Protein AF-A0A1B6EJW6-F1 (afdb_monomer)

InterPro domains:
  IPR026634 Protein-tyrosine sulfotransferase-like [PTHR12788] (2-117)
  IPR027417 P-loop containing nucleoside triphosphate hydrolase [G3DSA:3.40.50.300] (1-112)
  IPR027417 P-loop containing nucleoside triphosphate hydrolase [SSF52540] (2-83)

Nearest PDB structures (foldseek):
  8w5z-assembly1_C  TM=9.330E-01  e=2.235E-11  Ixodes
  3ap3-assembly2_C  TM=9.905E-01  e=7.255E-11  Homo sapiens
  3ap3-assembly2_D  TM=9.927E-01  e=8.737E-11  Homo sapiens
  3ap3-assembly1_A  TM=9.903E-01  e=9.890E-11  Homo sapiens
  5wri-assembly1_B  TM=1.002E+00  e=2.355E-10  Homo sapiens

Radius of gyration: 18.23 Å; Cα contacts (8 Å, |Δi|>4): 98; chains: 1; bounding box: 44×39×41 Å

Secondary structure (DSSP, 8-state):
-HHHHHHHHHTT----GGGG-GGGSBTSTTSB---TT-TTHHHHTSPS-STTTTTTTTTS-HHHHHTHHHH-THHHHTT--TT-SS----PPPHHHHHHHHHHHHTHHHHHHHHHHTTPPPPPPTT-TTSSSS--

Organism: NCBI:txid1464854

Solvent-accessible surface area (backbone atoms only — not comparable to full-atom values): 8539 Å² total; per-residue (Å²): 114,67,65,65,52,56,53,29,57,76,67,76,41,84,91,61,76,61,77,77,45,53,43,82,27,58,75,41,92,94,45,46,81,74,57,50,86,46,84,58,41,49,60,61,58,46,64,66,52,63,78,73,80,60,66,62,61,87,72,62,56,70,68,58,54,74,41,24,54,75,78,41,54,62,36,55,78,73,72,39,51,47,86,39,87,71,50,88,88,75,80,75,56,71,67,33,53,48,38,37,50,51,47,68,80,36,47,71,57,54,53,50,52,26,52,76,64,57,28,62,76,69,78,68,94,80,69,78,79,77,74,78,86,77,129

Foldseek 3Di:
DVVVVVVCVVVVHDDDPCVQVLLVFEPHVVGDDDDQADQCRLVSNAGQACPPVQLCQPVDDPVCLVCQCVVCVVCVVVPADSNPSHGPPDDDDPVRHVSHVVCVVPVVVSVVVSVVSNHPDDDDSPPPPPPPPDD

pLDDT: mean 86.87, std 16.72, range [32.03, 98.44]

Sequence (135 aa):
AHWMREILDFLDVPWNESVLHHEDHINKPGGVLLSKVERSSDQVIKPVNVEALTKWVGQIPKDVVADMAEIAPMLAKLGYDPNGNPPNYGSPDAFVADNTRRIRDQIQLWEKRANNMHLPLAPQGDDMETTINTA

Mean predicted aligned error: 7.48 Å

Structure (mmCIF, N/CA/C/O backbone):
data_AF-A0A1B6EJW6-F1
#
_entry.id   AF-A0A1B6EJW6-F1
#
loop_
_atom_site.group_PDB
_atom_site.id
_atom_site.type_symbol
_atom_site.label_atom_id
_atom_site.label_alt_id
_atom_site.label_comp_id
_atom_site.label_asym_id
_atom_site.label_entity_id
_atom_site.label_seq_id
_atom_site.pdbx_PDB_ins_code
_atom_site.Cartn_x
_atom_site.Cartn_y
_atom_site.Cartn_z
_atom_site.occupancy
_atom_site.B_iso_or_equiv
_atom_site.auth_seq_id
_atom_site.auth_comp_id
_atom_site.auth_asym_id
_atom_site.auth_atom_id
_atom_site.pdbx_PDB_model_num
ATOM 1 N N . ALA A 1 1 ? -10.895 -6.609 -0.499 1.00 88.25 1 ALA A N 1
ATOM 2 C CA . ALA A 1 1 ? -10.650 -7.240 0.827 1.00 88.25 1 ALA A CA 1
ATOM 3 C C . ALA A 1 1 ? -10.023 -8.641 0.759 1.00 88.25 1 ALA A C 1
ATOM 5 O O . ALA A 1 1 ? -9.823 -9.242 1.808 1.00 88.25 1 ALA A O 1
ATOM 6 N N . HIS A 1 2 ? -9.726 -9.175 -0.434 1.00 94.44 2 HIS A N 1
ATOM 7 C CA . HIS A 1 2 ? -9.268 -10.558 -0.621 1.00 94.44 2 HIS A CA 1
ATOM 8 C C . HIS A 1 2 ? -8.088 -10.932 0.293 1.00 94.44 2 HIS A C 1
ATOM 10 O O . HIS A 1 2 ? -8.222 -11.836 1.107 1.00 94.44 2 HIS A O 1
ATOM 16 N N . TRP A 1 3 ? -7.002 -10.154 0.262 1.00 96.19 3 TRP A N 1
ATOM 17 C CA . TRP A 1 3 ? -5.788 -10.455 1.028 1.00 96.19 3 TRP A CA 1
ATOM 18 C C . TRP A 1 3 ? -5.983 -10.515 2.542 1.00 96.19 3 TRP A C 1
ATOM 20 O O . TRP A 1 3 ? -5.456 -11.415 3.181 1.00 96.19 3 TRP A O 1
ATOM 30 N N . MET A 1 4 ? -6.768 -9.609 3.130 1.00 97.25 4 MET A N 1
ATOM 31 C CA . MET A 1 4 ? -7.011 -9.663 4.576 1.00 97.25 4 MET A CA 1
ATOM 32 C C . MET A 1 4 ? -7.817 -10.897 4.985 1.00 97.25 4 MET A C 1
ATOM 34 O O . MET A 1 4 ? -7.637 -11.383 6.094 1.00 97.25 4 MET A O 1
ATOM 38 N N . ARG A 1 5 ? -8.682 -11.421 4.105 1.00 97.50 5 ARG A N 1
ATOM 39 C CA . ARG A 1 5 ? -9.397 -12.677 4.369 1.00 97.50 5 ARG A CA 1
ATOM 40 C C . ARG A 1 5 ? -8.438 -13.864 4.350 1.00 97.50 5 ARG A C 1
ATOM 42 O O . ARG A 1 5 ? -8.443 -14.620 5.308 1.00 97.50 5 ARG A O 1
ATOM 49 N N . GLU A 1 6 ? -7.583 -13.957 3.332 1.00 98.19 6 GLU A N 1
ATOM 50 C CA . GLU A 1 6 ? -6.556 -15.010 3.226 1.00 98.19 6 GLU A CA 1
ATOM 51 C C . GLU A 1 6 ? -5.585 -14.989 4.418 1.00 98.19 6 GLU A C 1
ATOM 53 O O . GLU A 1 6 ? -5.268 -16.026 4.990 1.00 98.19 6 GLU A O 1
ATOM 58 N N . ILE A 1 7 ? -5.137 -13.798 4.837 1.00 98.25 7 ILE A N 1
ATOM 59 C CA . ILE A 1 7 ? -4.206 -13.646 5.965 1.00 98.25 7 ILE A CA 1
ATOM 60 C C . ILE A 1 7 ? -4.852 -14.090 7.282 1.00 98.25 7 ILE A C 1
ATOM 62 O O . ILE A 1 7 ? -4.214 -14.788 8.064 1.00 98.25 7 ILE A O 1
ATOM 66 N N . LEU A 1 8 ? -6.093 -13.675 7.554 1.00 98.19 8 LEU A N 1
ATOM 67 C CA . LEU A 1 8 ? -6.768 -14.032 8.803 1.00 98.19 8 LEU A CA 1
ATOM 68 C C . LEU A 1 8 ? -7.140 -15.517 8.853 1.00 98.19 8 LEU A C 1
ATOM 70 O O . LEU A 1 8 ? -6.994 -16.125 9.909 1.00 98.19 8 LEU A O 1
ATOM 74 N N . ASP A 1 9 ? -7.537 -16.101 7.721 1.00 98.25 9 ASP A N 1
ATOM 75 C CA . ASP A 1 9 ? -7.782 -17.541 7.599 1.00 98.25 9 ASP A CA 1
ATOM 76 C C . ASP A 1 9 ? -6.503 -18.349 7.863 1.00 98.25 9 ASP A C 1
ATOM 78 O O . ASP A 1 9 ? -6.495 -19.250 8.697 1.00 98.25 9 ASP A O 1
ATOM 82 N N . PHE A 1 10 ? -5.379 -17.946 7.258 1.00 98.44 10 PHE A N 1
ATOM 83 C CA . PHE A 1 10 ? -4.072 -18.559 7.508 1.00 98.44 10 PHE A CA 1
ATOM 84 C C . PHE A 1 10 ? -3.655 -18.516 8.989 1.00 98.44 10 PHE A C 1
ATOM 86 O O . PHE A 1 10 ? -3.011 -19.443 9.480 1.00 98.44 10 PHE A O 1
ATOM 93 N N . LEU A 1 11 ? -4.002 -17.440 9.700 1.00 98.38 11 LEU A N 1
ATOM 94 C CA . LEU A 1 11 ? -3.683 -17.255 11.118 1.00 98.38 11 LEU A CA 1
ATOM 95 C C . LEU A 1 11 ? -4.709 -17.890 12.073 1.00 98.38 11 LEU A C 1
ATOM 97 O O . LEU A 1 11 ? -4.515 -17.789 13.284 1.00 98.38 11 LEU A O 1
ATOM 101 N N . ASP A 1 12 ? -5.775 -18.510 11.558 1.00 98.19 12 ASP A N 1
ATOM 102 C CA . ASP A 1 12 ? -6.917 -19.009 12.338 1.00 98.19 12 ASP A CA 1
ATOM 103 C C . ASP A 1 12 ? -7.554 -17.917 13.225 1.00 98.19 12 ASP A C 1
ATOM 105 O O . ASP A 1 12 ? -7.844 -18.094 14.411 1.00 98.19 12 ASP A O 1
ATOM 109 N N . VAL A 1 13 ? -7.742 -16.725 12.646 1.00 98.06 13 VAL A N 1
ATOM 110 C CA . VAL A 1 13 ? -8.364 -15.567 13.301 1.00 98.06 13 VAL A CA 1
ATOM 111 C C . VAL A 1 13 ? -9.685 -15.222 12.602 1.00 98.06 13 VAL A C 1
ATOM 113 O O . VAL A 1 13 ? -9.715 -15.071 11.380 1.00 98.06 13 VAL A O 1
ATOM 116 N N . PRO A 1 14 ? -10.796 -15.021 13.339 1.00 97.94 14 PRO A N 1
ATOM 117 C CA . PRO A 1 14 ? -12.068 -14.642 12.729 1.00 97.94 14 PRO A CA 1
ATOM 118 C C . PRO A 1 14 ? -11.999 -13.316 11.960 1.00 97.94 14 PRO A C 1
ATOM 120 O O . PRO A 1 14 ? -11.394 -12.343 12.414 1.00 97.94 14 PRO A O 1
ATOM 123 N N . TRP A 1 15 ? -12.701 -13.249 10.824 1.00 97.69 15 TRP A N 1
ATOM 124 C CA . TRP A 1 15 ? -12.858 -12.010 10.058 1.00 97.69 15 TRP A CA 1
ATOM 125 C C . TRP A 1 15 ? -13.470 -10.889 10.909 1.00 97.69 15 TRP A C 1
ATOM 127 O O . TRP A 1 15 ? -14.489 -11.080 11.575 1.00 97.69 15 TRP A O 1
ATOM 137 N N . ASN A 1 16 ? -12.904 -9.687 10.794 1.00 96.31 16 ASN A N 1
ATOM 138 C CA . ASN A 1 16 ? -13.494 -8.458 11.308 1.00 96.31 16 ASN A CA 1
ATOM 139 C C . ASN A 1 16 ? -13.329 -7.336 10.279 1.00 96.31 16 ASN A C 1
ATOM 141 O O . ASN A 1 16 ? -12.237 -7.140 9.758 1.00 96.31 16 ASN A O 1
ATOM 145 N N . GLU A 1 17 ? -14.393 -6.580 10.009 1.00 95.50 17 GLU A N 1
ATOM 146 C CA . GLU A 1 17 ? -14.371 -5.480 9.035 1.00 95.50 17 GLU A CA 1
ATOM 147 C C . GLU A 1 17 ? -13.408 -4.348 9.432 1.00 95.50 17 GLU A C 1
ATOM 149 O O . GLU A 1 17 ? -12.877 -3.651 8.568 1.00 95.50 17 GLU A O 1
ATOM 154 N N . SER A 1 18 ? -13.123 -4.191 10.732 1.00 94.88 18 SER A N 1
ATOM 155 C CA . SER A 1 18 ? -12.224 -3.150 11.250 1.00 94.88 18 SER A CA 1
ATOM 156 C C . SER A 1 18 ? -10.821 -3.191 10.640 1.00 94.88 18 SER A C 1
ATOM 158 O O . SER A 1 18 ? -10.148 -2.162 10.590 1.00 94.88 18 SER A O 1
ATOM 160 N N . VAL A 1 19 ? -10.384 -4.342 10.113 1.00 95.69 19 VAL A N 1
ATOM 161 C CA . VAL A 1 19 ? -9.071 -4.486 9.469 1.00 95.69 19 VAL A CA 1
ATOM 162 C C . VAL A 1 19 ? -8.935 -3.683 8.173 1.00 95.69 19 VAL A C 1
ATOM 164 O O . VAL A 1 19 ? -7.819 -3.417 7.737 1.00 95.69 19 VAL A O 1
ATOM 167 N N . LEU A 1 20 ? -10.049 -3.276 7.555 1.00 96.12 20 LEU A N 1
ATOM 168 C CA . LEU A 1 20 ? -10.056 -2.411 6.370 1.00 96.12 20 LEU A CA 1
ATOM 169 C C . LEU A 1 20 ? -10.166 -0.918 6.716 1.00 96.12 20 LEU A C 1
ATOM 171 O O . LEU A 1 20 ? -10.010 -0.087 5.824 1.00 96.12 20 LEU A O 1
ATOM 175 N N . HIS A 1 21 ? -10.396 -0.597 7.994 1.00 95.62 21 HIS A N 1
ATOM 176 C CA . HIS A 1 21 ? -10.662 0.747 8.518 1.00 95.62 21 HIS A CA 1
ATOM 177 C C . HIS A 1 21 ? -9.703 1.121 9.660 1.00 95.62 21 HIS A C 1
ATOM 179 O O . HIS A 1 21 ? -10.083 1.757 10.645 1.00 95.62 21 HIS A O 1
ATOM 185 N N . HIS A 1 22 ? -8.444 0.686 9.571 1.00 94.81 22 HIS A N 1
ATOM 186 C CA . HIS A 1 22 ? -7.432 0.910 10.609 1.00 94.81 22 HIS A CA 1
ATOM 187 C C . HIS A 1 22 ? -7.263 2.392 10.996 1.00 94.81 22 HIS A C 1
ATOM 189 O O . HIS A 1 22 ? -7.024 2.704 12.165 1.00 94.81 22 HIS A O 1
ATOM 195 N N . GLU A 1 23 ? -7.454 3.309 10.046 1.00 93.75 23 GLU A N 1
ATOM 196 C CA . GLU A 1 23 ? -7.401 4.755 10.233 1.00 93.75 23 GLU A CA 1
ATOM 197 C C . GLU A 1 23 ? -8.421 5.265 11.265 1.00 93.75 23 GLU A C 1
ATOM 199 O O . GLU A 1 23 ? -8.183 6.283 11.923 1.00 93.75 23 GLU A O 1
ATOM 204 N N . ASP A 1 24 ? -9.532 4.555 11.467 1.00 94.12 24 ASP A N 1
ATOM 205 C CA . ASP A 1 24 ? -10.556 4.895 12.456 1.00 94.12 24 ASP A CA 1
ATOM 206 C C . ASP A 1 24 ? -10.216 4.379 13.857 1.00 94.12 24 ASP A C 1
ATOM 208 O O . ASP A 1 24 ? -10.853 4.783 14.832 1.00 94.12 24 ASP A O 1
ATOM 212 N N . HIS A 1 25 ? -9.197 3.530 13.993 1.00 94.12 25 HIS A N 1
ATOM 213 C CA . HIS A 1 25 ? -8.810 2.880 15.246 1.00 94.12 25 HIS A CA 1
ATOM 214 C C . HIS A 1 25 ? -7.458 3.356 15.800 1.00 94.12 25 HIS A C 1
ATOM 216 O O . HIS A 1 25 ? -6.999 2.835 16.817 1.00 94.12 25 HIS A O 1
ATOM 222 N N . ILE A 1 26 ? -6.838 4.372 15.193 1.00 92.62 26 ILE A N 1
ATOM 223 C CA . ILE A 1 26 ? -5.576 4.951 15.677 1.00 92.62 26 ILE A CA 1
ATOM 224 C C . ILE A 1 26 ? -5.743 5.556 17.081 1.00 92.62 26 ILE A C 1
ATOM 226 O O . ILE A 1 26 ? -6.616 6.396 17.306 1.00 92.62 26 ILE A O 1
ATOM 230 N N . ASN A 1 27 ? -4.873 5.158 18.015 1.00 88.56 27 ASN A N 1
ATOM 231 C CA . ASN A 1 27 ? -4.804 5.617 19.409 1.00 88.56 27 ASN A CA 1
ATOM 232 C C . ASN A 1 27 ? -6.126 5.495 20.197 1.00 88.56 27 ASN A C 1
ATOM 234 O O . ASN A 1 27 ? -6.334 6.202 21.186 1.00 88.56 27 ASN A O 1
ATOM 238 N N . LYS A 1 28 ? -7.017 4.586 19.782 1.00 91.06 28 LYS A N 1
ATOM 239 C CA . LYS A 1 28 ? -8.225 4.208 20.530 1.00 91.06 28 LYS A CA 1
ATOM 240 C C . LYS A 1 28 ? -7.960 2.965 21.396 1.00 91.06 28 LYS A C 1
ATOM 242 O O . LYS A 1 28 ? -7.090 2.165 21.050 1.00 91.06 28 LYS A O 1
ATOM 247 N N . PRO A 1 29 ? -8.702 2.759 22.502 1.00 91.56 29 PRO A N 1
ATOM 248 C CA . PRO A 1 29 ? -8.590 1.540 23.304 1.00 91.56 29 PRO A CA 1
ATOM 249 C C . PRO A 1 29 ? -8.796 0.281 22.450 1.00 91.56 29 PRO A C 1
ATOM 251 O O . PRO A 1 29 ? -9.791 0.183 21.734 1.00 91.56 29 PRO A O 1
ATOM 254 N N . GLY A 1 30 ? -7.850 -0.662 22.509 1.00 90.19 30 GLY A N 1
ATOM 255 C CA . GLY A 1 30 ? -7.877 -1.887 21.695 1.00 90.19 30 GLY A CA 1
ATOM 256 C C . GLY A 1 30 ? -7.622 -1.679 20.195 1.00 90.19 30 GLY A C 1
ATOM 257 O O . GLY A 1 30 ? -7.861 -2.596 19.416 1.00 90.19 30 GLY A O 1
ATOM 258 N N . GLY A 1 31 ? -7.182 -0.485 19.786 1.00 92.75 31 GLY A N 1
ATOM 259 C CA . GLY A 1 31 ? -6.866 -0.141 18.402 1.00 92.75 31 GLY A CA 1
ATOM 260 C C . GLY A 1 31 ? -5.366 -0.128 18.098 1.00 92.75 31 GLY A C 1
ATOM 261 O O . GLY A 1 31 ? -4.564 -0.778 18.767 1.00 92.75 31 GLY A O 1
ATOM 262 N N . VAL A 1 32 ? -4.985 0.641 17.078 1.00 92.06 32 VAL A N 1
ATOM 263 C CA . VAL A 1 32 ? -3.601 0.736 16.596 1.00 92.06 32 VAL A CA 1
ATOM 264 C C . VAL A 1 32 ? -2.867 1.835 17.360 1.00 92.06 32 VAL A C 1
ATOM 266 O O . VAL A 1 32 ? -3.229 3.009 17.270 1.00 92.06 32 VAL A O 1
ATOM 269 N N . LEU A 1 33 ? -1.827 1.470 18.105 1.00 90.19 33 LEU A N 1
ATOM 270 C CA . LEU A 1 33 ? -0.944 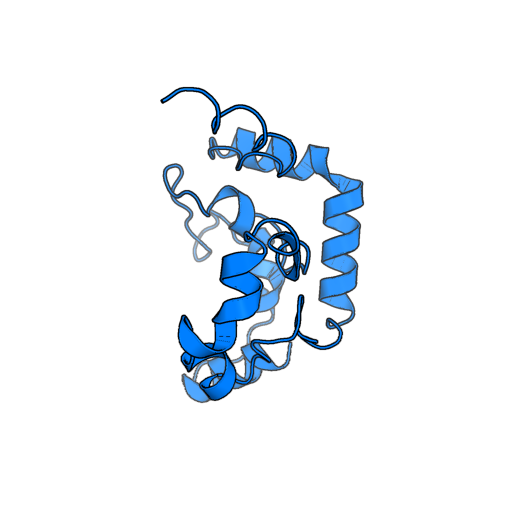2.431 18.764 1.00 90.19 33 LEU A CA 1
ATOM 271 C C . LEU A 1 33 ? 0.156 2.850 17.791 1.00 90.19 33 LEU A C 1
ATOM 273 O O . LEU A 1 33 ? 0.883 1.997 17.290 1.00 90.19 33 LEU A O 1
ATOM 277 N N . LEU A 1 34 ? 0.283 4.154 17.540 1.00 88.69 34 LEU A N 1
ATOM 278 C CA . LEU A 1 34 ? 1.338 4.693 16.681 1.00 88.69 34 LEU A CA 1
ATOM 279 C C . LEU A 1 34 ? 2.343 5.501 17.490 1.00 88.69 34 LEU A C 1
ATOM 281 O O . LEU A 1 34 ? 1.983 6.384 18.273 1.00 88.69 34 LEU A O 1
ATOM 285 N N . SER A 1 35 ? 3.621 5.221 17.256 1.00 86.12 35 SER A N 1
ATOM 286 C CA . SER A 1 35 ? 4.714 6.002 17.813 1.00 86.12 35 SER A CA 1
ATOM 287 C C . SER A 1 35 ? 4.871 7.321 17.066 1.00 86.12 35 SER A C 1
ATOM 289 O O . SER A 1 35 ? 4.828 7.376 15.837 1.00 86.12 35 SER A O 1
ATOM 291 N N . LYS A 1 36 ? 5.125 8.404 17.803 1.00 80.56 36 LYS A N 1
ATOM 292 C CA . LYS A 1 36 ? 5.338 9.729 17.202 1.00 80.56 36 LYS A CA 1
ATOM 293 C C . LYS A 1 36 ? 6.684 9.881 16.502 1.00 80.56 36 LYS A C 1
ATOM 295 O O . LYS A 1 36 ? 6.853 10.784 15.695 1.00 80.56 36 LYS A O 1
ATOM 300 N N . VAL A 1 37 ? 7.641 9.019 16.834 1.00 83.88 37 VAL A N 1
ATOM 301 C CA . VAL A 1 37 ? 9.012 9.081 16.309 1.00 83.88 37 VAL A CA 1
ATOM 302 C C . VAL A 1 37 ? 9.244 8.122 15.141 1.00 83.88 37 VAL A C 1
ATOM 304 O O . VAL A 1 37 ? 10.312 8.141 14.533 1.00 83.88 37 VAL A O 1
ATOM 307 N N . GLU A 1 38 ? 8.260 7.282 14.817 1.00 86.56 38 GLU A N 1
ATOM 308 C CA . GLU A 1 38 ? 8.331 6.375 13.674 1.00 86.56 38 GL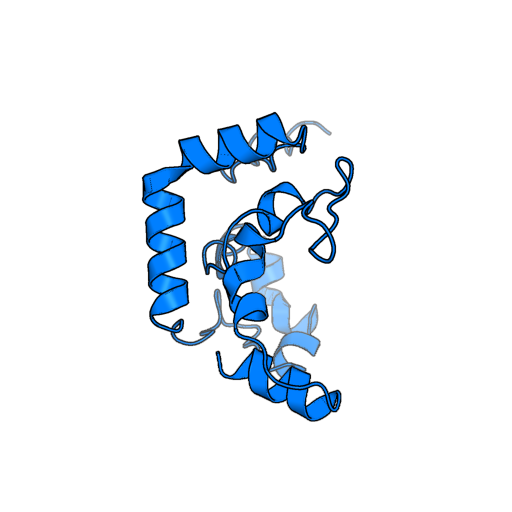U A CA 1
ATOM 309 C C . GLU A 1 38 ? 8.061 7.118 12.361 1.00 86.56 38 GLU A C 1
ATOM 311 O O . GLU A 1 38 ? 7.112 7.892 12.241 1.00 86.56 38 GLU A O 1
ATOM 316 N N . ARG A 1 39 ? 8.906 6.861 11.355 1.00 86.06 39 ARG A N 1
ATOM 317 C CA . ARG A 1 39 ? 8.860 7.545 10.050 1.00 86.06 39 ARG A CA 1
ATOM 318 C C . ARG A 1 39 ? 7.653 7.171 9.189 1.00 86.06 39 ARG A C 1
ATOM 320 O O . ARG A 1 39 ? 7.369 7.879 8.234 1.00 86.06 39 ARG A O 1
ATOM 327 N N . SER A 1 40 ? 7.000 6.049 9.482 1.00 88.81 40 SER A N 1
ATOM 328 C CA . SER A 1 40 ? 5.832 5.557 8.746 1.00 88.81 40 SER A CA 1
ATOM 329 C C . SER A 1 40 ? 4.504 6.047 9.324 1.00 88.81 40 SER A C 1
ATOM 331 O O . SER A 1 40 ? 3.459 5.875 8.694 1.00 88.81 40 SER A O 1
ATOM 333 N N . SER A 1 41 ? 4.508 6.652 10.515 1.00 88.19 41 SER A N 1
ATOM 334 C CA . SER A 1 41 ? 3.280 6.988 11.237 1.00 88.19 41 SER A CA 1
ATOM 335 C C . SER A 1 41 ? 2.382 7.956 10.472 1.00 88.19 41 SER A C 1
ATOM 337 O O . SER A 1 41 ? 1.164 7.825 10.516 1.00 88.19 41 SER A O 1
ATOM 339 N N . ASP A 1 42 ? 2.952 8.912 9.742 1.00 87.50 42 ASP A N 1
ATOM 340 C CA . ASP A 1 42 ? 2.194 9.881 8.945 1.00 87.50 42 ASP A CA 1
ATOM 341 C C . ASP A 1 42 ? 1.509 9.249 7.712 1.00 87.50 42 ASP A C 1
ATOM 343 O O . ASP A 1 42 ? 0.508 9.770 7.210 1.00 87.50 42 ASP A O 1
ATOM 347 N N . GLN A 1 43 ? 2.011 8.103 7.244 1.00 91.44 43 GLN A N 1
ATOM 348 C CA . GLN A 1 43 ? 1.410 7.320 6.167 1.00 91.44 43 GLN A CA 1
ATOM 349 C C . GLN A 1 43 ? 0.329 6.376 6.704 1.00 91.44 43 GLN A C 1
ATOM 351 O O . GLN A 1 43 ? -0.748 6.302 6.118 1.00 91.44 43 GLN A O 1
ATOM 356 N N . VAL A 1 44 ? 0.582 5.709 7.838 1.00 94.06 44 VAL A N 1
ATOM 357 C CA . VAL A 1 44 ? -0.329 4.719 8.455 1.00 94.06 44 VAL A CA 1
ATOM 358 C C . VAL A 1 44 ? -1.603 5.356 9.025 1.00 94.06 44 VAL A C 1
ATOM 360 O O . VAL A 1 44 ? -2.602 4.684 9.240 1.00 94.06 44 VAL A O 1
ATOM 363 N N . ILE A 1 45 ? -1.625 6.668 9.260 1.00 92.94 45 ILE A N 1
ATOM 364 C CA . ILE A 1 45 ? -2.859 7.346 9.693 1.00 92.94 45 ILE A CA 1
ATOM 365 C C . ILE A 1 45 ? -3.887 7.508 8.567 1.00 92.94 45 ILE A C 1
ATOM 367 O O . ILE A 1 45 ? -5.028 7.869 8.856 1.00 92.94 45 ILE A O 1
ATOM 371 N N . LYS A 1 46 ? -3.487 7.316 7.304 1.00 94.44 46 LYS A N 1
ATOM 372 C CA . LYS A 1 46 ? -4.349 7.440 6.124 1.00 94.44 46 LYS A CA 1
ATOM 373 C C . LYS A 1 46 ?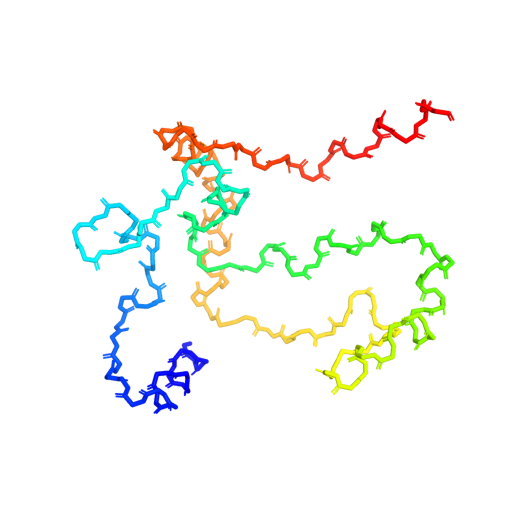 -4.958 6.071 5.795 1.00 94.44 46 LYS A C 1
ATOM 375 O O . LYS A 1 46 ? -4.290 5.059 5.983 1.00 94.44 46 LYS A O 1
ATOM 380 N N . PRO A 1 47 ? -6.181 6.015 5.240 1.00 95.94 47 PRO A N 1
ATOM 381 C CA . PRO A 1 47 ? -6.757 4.753 4.792 1.00 95.94 47 PRO A CA 1
ATOM 382 C C . PRO A 1 47 ? -5.896 4.108 3.700 1.00 95.94 47 PRO A C 1
ATOM 384 O O . PRO A 1 47 ? -5.132 4.786 3.002 1.00 95.94 47 PRO A O 1
ATOM 387 N N . VAL A 1 48 ? -6.064 2.796 3.508 1.00 96.06 48 VAL A N 1
ATOM 388 C CA . VAL A 1 48 ? -5.364 2.046 2.453 1.00 96.06 48 VAL A CA 1
ATOM 389 C C . VAL A 1 48 ? -5.618 2.709 1.098 1.00 96.06 48 VAL A C 1
ATOM 391 O O . VAL A 1 48 ? -6.768 2.933 0.712 1.00 96.06 48 VAL A O 1
ATOM 394 N N . ASN A 1 49 ? -4.538 3.029 0.387 1.00 95.19 49 ASN A N 1
ATOM 395 C CA . ASN A 1 49 ? -4.538 3.784 -0.863 1.00 95.19 49 ASN A CA 1
ATOM 396 C C . ASN A 1 49 ? -3.386 3.326 -1.771 1.00 95.19 49 ASN A C 1
ATOM 398 O O . ASN A 1 49 ? -2.500 2.595 -1.334 1.00 95.19 49 ASN A O 1
ATOM 402 N N . VAL A 1 50 ? -3.391 3.762 -3.032 1.00 95.12 50 VAL A N 1
ATOM 403 C CA . VAL A 1 50 ? -2.384 3.361 -4.033 1.00 95.12 50 VAL A CA 1
ATOM 404 C C . VAL A 1 50 ? -1.381 4.456 -4.399 1.00 95.12 50 VAL A C 1
ATOM 406 O O . VAL A 1 50 ? -0.652 4.310 -5.377 1.00 95.12 50 VAL A O 1
ATOM 409 N N . GLU A 1 51 ? -1.307 5.562 -3.650 1.00 92.31 51 GLU A N 1
ATOM 410 C CA . GLU A 1 51 ? -0.451 6.692 -4.041 1.00 92.31 51 GLU A CA 1
ATOM 411 C C . GLU A 1 51 ? 1.027 6.321 -4.127 1.00 92.31 51 GLU A C 1
ATOM 413 O O . GLU A 1 51 ? 1.735 6.866 -4.964 1.00 92.31 51 GLU A O 1
ATOM 418 N N . ALA A 1 52 ? 1.500 5.419 -3.269 1.00 93.00 52 ALA A N 1
ATOM 419 C CA . ALA A 1 52 ? 2.913 5.071 -3.181 1.00 93.00 52 ALA A CA 1
ATOM 420 C C . ALA A 1 52 ? 3.382 4.030 -4.215 1.00 93.00 52 ALA A C 1
ATOM 422 O O . ALA A 1 52 ? 4.589 3.851 -4.352 1.00 93.00 52 ALA A O 1
ATOM 423 N N . LEU A 1 53 ? 2.477 3.371 -4.956 1.00 93.19 53 LEU A N 1
ATOM 424 C CA . LEU A 1 53 ? 2.827 2.209 -5.795 1.00 93.19 53 LEU A CA 1
ATOM 425 C C . LEU A 1 53 ? 3.878 2.517 -6.869 1.00 93.19 53 LEU A C 1
ATOM 427 O O . LEU A 1 53 ? 4.739 1.688 -7.151 1.00 93.19 53 LEU A O 1
ATOM 431 N N . THR A 1 54 ? 3.810 3.704 -7.470 1.00 92.81 54 THR A N 1
ATOM 432 C CA . THR A 1 54 ? 4.629 4.066 -8.637 1.00 92.81 54 THR A CA 1
ATOM 433 C C . THR A 1 54 ? 5.453 5.336 -8.422 1.00 92.81 54 THR A C 1
ATOM 435 O O . THR A 1 54 ? 6.016 5.855 -9.379 1.00 92.81 54 THR A O 1
ATOM 438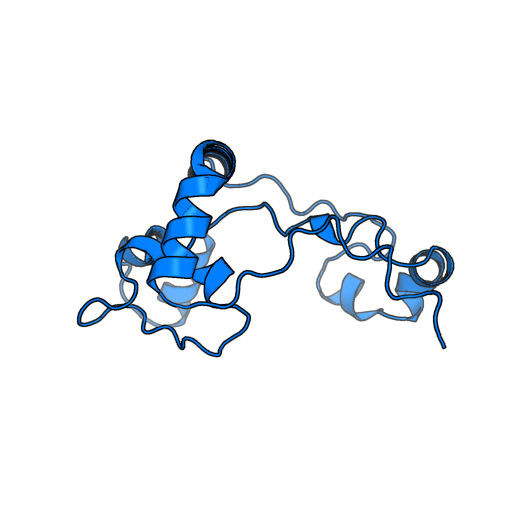 N N . LYS A 1 55 ? 5.556 5.857 -7.187 1.00 92.69 55 LYS A N 1
ATOM 439 C CA . LYS A 1 55 ? 6.301 7.104 -6.890 1.00 92.69 55 LYS A CA 1
ATOM 440 C C . LYS A 1 55 ? 7.806 7.006 -7.160 1.00 92.69 55 LYS A C 1
ATOM 442 O O . LYS A 1 55 ? 8.459 8.025 -7.334 1.00 92.69 55 LYS A O 1
ATOM 447 N N . TRP A 1 56 ? 8.353 5.794 -7.184 1.00 93.62 56 TRP A N 1
ATOM 448 C CA . TRP A 1 56 ? 9.769 5.542 -7.454 1.00 93.62 56 TRP A CA 1
ATOM 449 C C . TRP A 1 56 ? 10.130 5.650 -8.946 1.00 93.62 56 TRP A C 1
ATOM 451 O O . TRP A 1 56 ? 11.306 5.776 -9.287 1.00 93.62 56 TRP A O 1
ATOM 461 N N . VAL A 1 57 ? 9.142 5.595 -9.846 1.00 93.50 57 VAL A N 1
ATOM 462 C CA . VAL A 1 57 ? 9.362 5.643 -11.298 1.00 93.50 57 VAL A CA 1
ATOM 463 C C . VAL A 1 57 ? 10.003 6.978 -11.668 1.00 93.50 57 VAL A C 1
ATOM 465 O O . VAL A 1 57 ? 9.516 8.039 -11.289 1.00 93.50 57 VAL A O 1
ATOM 468 N N . GLY A 1 58 ? 11.111 6.919 -12.404 1.00 92.56 58 GLY A N 1
ATOM 469 C CA . GLY A 1 58 ? 11.896 8.099 -12.780 1.00 92.56 58 GLY A CA 1
ATOM 470 C C . GLY A 1 58 ? 12.889 8.587 -11.719 1.00 92.56 58 GLY A C 1
ATOM 471 O O . GLY A 1 58 ? 13.725 9.419 -12.047 1.00 92.56 58 GLY A O 1
ATOM 472 N N . GLN A 1 59 ? 12.858 8.043 -10.495 1.00 95.00 59 GLN A N 1
ATOM 473 C CA . GLN A 1 59 ? 13.805 8.381 -9.418 1.00 95.00 59 GLN A CA 1
ATOM 474 C C . GLN A 1 59 ? 15.065 7.499 -9.429 1.00 95.00 59 GLN A C 1
ATOM 476 O O . GLN A 1 59 ? 16.054 7.808 -8.769 1.00 95.00 59 GLN A O 1
ATOM 481 N N . ILE A 1 60 ? 15.036 6.383 -10.165 1.00 94.00 60 ILE A N 1
ATOM 482 C CA . ILE A 1 60 ? 16.169 5.460 -10.293 1.00 94.00 60 ILE A CA 1
ATOM 483 C C . ILE A 1 60 ? 17.031 5.880 -11.497 1.00 94.00 60 ILE A C 1
ATOM 485 O O . ILE A 1 60 ? 16.481 6.053 -12.591 1.00 94.00 60 ILE A O 1
ATOM 489 N N . PRO A 1 61 ? 18.362 6.018 -11.336 1.00 96.94 61 PRO A N 1
ATOM 490 C CA . PRO A 1 61 ? 19.278 6.317 -12.434 1.00 96.94 61 PRO A CA 1
ATOM 491 C C . PRO A 1 61 ? 19.156 5.338 -13.611 1.00 96.94 61 PRO A C 1
ATOM 493 O O . PRO A 1 61 ? 18.893 4.149 -13.430 1.00 96.94 61 PRO A O 1
ATOM 496 N N . LYS A 1 62 ? 19.337 5.839 -14.839 1.00 95.25 62 LYS A N 1
ATOM 497 C CA . LYS A 1 62 ? 19.092 5.062 -16.070 1.00 95.25 62 LYS A CA 1
ATOM 498 C C . LYS A 1 62 ? 20.009 3.847 -16.217 1.00 95.25 62 LYS A C 1
ATOM 500 O O . LYS A 1 62 ? 19.570 2.836 -16.749 1.00 95.25 62 LYS A O 1
ATOM 505 N N . ASP A 1 63 ? 21.253 3.963 -15.774 1.00 96.56 63 ASP A N 1
ATOM 506 C CA . ASP A 1 63 ? 22.235 2.879 -15.711 1.00 96.56 63 ASP A CA 1
ATOM 507 C C . ASP A 1 63 ? 21.765 1.767 -14.765 1.00 96.56 63 ASP A C 1
ATOM 509 O O . ASP A 1 63 ? 21.694 0.610 -15.160 1.00 96.56 63 ASP A O 1
ATOM 513 N N . VAL A 1 64 ? 21.294 2.127 -13.569 1.00 96.56 64 VAL A N 1
ATOM 514 C CA . VAL A 1 64 ? 20.733 1.163 -12.611 1.00 96.56 64 VAL A CA 1
ATOM 515 C C . VAL A 1 64 ? 19.470 0.490 -13.161 1.00 96.56 64 VAL A C 1
ATOM 517 O O . VAL A 1 64 ? 19.264 -0.701 -12.947 1.00 96.56 64 VAL A O 1
ATOM 520 N N . VAL A 1 65 ? 18.618 1.227 -13.885 1.00 95.75 65 VAL A N 1
ATOM 521 C CA . VAL A 1 65 ? 17.446 0.648 -14.567 1.00 95.75 65 VAL A CA 1
ATOM 522 C C . VAL A 1 65 ? 17.869 -0.334 -15.662 1.00 95.75 65 VAL A C 1
ATOM 524 O O . VAL A 1 65 ? 17.238 -1.379 -15.799 1.00 95.75 65 VAL A O 1
ATOM 527 N N . ALA A 1 66 ? 18.918 -0.025 -16.428 1.00 95.88 66 ALA A N 1
ATOM 528 C CA . ALA A 1 66 ? 19.421 -0.909 -17.478 1.00 95.88 66 ALA A CA 1
ATOM 529 C C . ALA A 1 66 ? 19.956 -2.234 -16.909 1.00 95.88 66 ALA A C 1
ATOM 531 O O . ALA A 1 66 ? 19.702 -3.292 -17.483 1.00 95.88 66 ALA A O 1
ATOM 532 N N . ASP A 1 67 ? 20.599 -2.177 -15.742 1.00 97.12 67 ASP A N 1
ATOM 533 C CA . ASP A 1 67 ? 21.217 -3.334 -15.086 1.00 97.12 67 ASP A CA 1
ATOM 534 C C . ASP A 1 67 ? 20.301 -3.980 -14.024 1.00 97.12 67 ASP A C 1
ATOM 536 O O . ASP A 1 67 ? 20.719 -4.856 -13.264 1.00 97.12 67 ASP A O 1
ATOM 540 N N . MET A 1 68 ? 19.022 -3.588 -13.959 1.00 96.88 68 MET A N 1
ATOM 541 C CA . MET A 1 68 ? 18.098 -3.958 -12.877 1.00 96.88 68 MET A CA 1
ATOM 542 C C . MET A 1 68 ? 17.956 -5.475 -12.688 1.00 96.88 68 MET A C 1
ATOM 544 O O . MET A 1 68 ? 17.894 -5.963 -11.559 1.00 96.88 68 MET A O 1
ATOM 548 N N . ALA A 1 69 ? 17.925 -6.243 -13.781 1.00 96.12 69 ALA A N 1
ATOM 549 C CA . ALA A 1 69 ? 17.812 -7.700 -13.722 1.00 96.12 69 ALA A CA 1
ATOM 550 C C . ALA A 1 69 ? 19.063 -8.375 -13.126 1.00 96.12 69 ALA A C 1
ATOM 552 O O . ALA A 1 69 ? 18.945 -9.422 -12.485 1.00 96.12 69 ALA A O 1
ATOM 553 N N . GLU A 1 70 ? 20.240 -7.777 -13.321 1.00 97.38 70 GLU A N 1
ATOM 554 C CA . GLU A 1 70 ? 21.509 -8.250 -12.764 1.00 97.38 70 GLU A CA 1
ATOM 555 C C . GLU A 1 70 ? 21.669 -7.816 -11.304 1.00 97.38 70 GLU A C 1
ATOM 557 O O . GLU A 1 70 ? 22.015 -8.632 -10.449 1.00 97.38 70 GLU A O 1
ATOM 562 N N . ILE A 1 71 ? 21.350 -6.555 -11.002 1.00 97.31 71 ILE A N 1
ATOM 563 C CA . ILE A 1 71 ? 21.429 -5.982 -9.652 1.00 97.31 71 ILE A CA 1
ATOM 564 C C . ILE A 1 71 ? 20.416 -6.653 -8.714 1.00 97.31 71 ILE A C 1
ATOM 566 O O . ILE A 1 71 ? 20.733 -6.963 -7.563 1.00 97.31 71 ILE A O 1
ATOM 570 N N . ALA A 1 72 ? 19.189 -6.884 -9.190 1.00 96.94 72 ALA A N 1
ATOM 571 C CA . ALA A 1 72 ? 18.065 -7.340 -8.379 1.00 96.94 72 ALA A CA 1
ATOM 572 C C . ALA A 1 72 ? 17.331 -8.554 -8.992 1.00 96.94 72 ALA A C 1
ATOM 574 O O . ALA A 1 72 ? 16.125 -8.493 -9.256 1.00 96.94 72 ALA A O 1
ATOM 575 N N . PRO A 1 73 ? 17.987 -9.727 -9.114 1.00 96.88 73 PRO A N 1
ATOM 576 C CA . PRO A 1 73 ? 17.376 -10.938 -9.681 1.00 96.88 73 PRO A CA 1
ATOM 577 C C . PRO A 1 73 ? 16.187 -11.464 -8.857 1.00 96.88 73 PRO A C 1
ATOM 579 O O . PRO A 1 73 ? 15.383 -12.267 -9.335 1.00 96.88 73 PRO A O 1
ATOM 582 N N . MET A 1 74 ? 16.053 -11.017 -7.604 1.00 97.94 74 MET A N 1
ATOM 583 C CA . MET A 1 74 ? 14.904 -11.335 -6.758 1.00 97.94 74 MET A CA 1
ATOM 584 C C . MET A 1 74 ? 13.597 -10.704 -7.249 1.00 97.94 74 MET A C 1
ATOM 586 O O . MET A 1 74 ? 12.549 -11.267 -6.945 1.00 97.94 74 MET A O 1
ATOM 590 N N . LEU A 1 75 ? 13.627 -9.613 -8.027 1.00 96.62 75 LEU A N 1
ATOM 591 C CA . LEU A 1 75 ? 12.414 -9.019 -8.603 1.00 96.62 75 LEU A CA 1
ATOM 592 C C . LEU A 1 75 ? 11.646 -10.059 -9.420 1.00 96.62 75 LEU A C 1
ATOM 594 O O . LEU A 1 75 ? 10.493 -10.351 -9.111 1.00 96.62 75 LEU A O 1
ATOM 598 N N . ALA A 1 76 ? 12.335 -10.719 -10.354 1.00 95.75 76 ALA A N 1
ATOM 599 C CA . ALA A 1 76 ? 11.747 -11.760 -11.190 1.00 95.75 76 ALA A CA 1
ATOM 600 C C . ALA A 1 76 ? 11.251 -12.959 -10.364 1.00 95.75 76 ALA A C 1
ATOM 602 O O . ALA A 1 76 ? 10.152 -13.459 -10.595 1.00 95.75 76 ALA A O 1
ATOM 603 N N . LYS A 1 77 ? 12.023 -13.400 -9.358 1.00 96.88 77 LYS A N 1
ATOM 604 C CA . LYS A 1 77 ? 11.619 -14.507 -8.467 1.00 96.88 77 LYS A CA 1
ATOM 605 C C . LYS A 1 77 ? 10.366 -14.191 -7.648 1.00 96.88 77 LYS A C 1
ATOM 607 O O . LYS A 1 77 ? 9.618 -15.105 -7.323 1.00 96.88 77 LYS A O 1
ATOM 612 N N . LEU A 1 78 ? 10.155 -12.921 -7.312 1.00 96.69 78 LEU A N 1
ATOM 613 C CA . LEU A 1 78 ? 8.983 -12.434 -6.583 1.00 96.69 78 LEU A CA 1
ATOM 614 C C . LEU A 1 78 ? 7.828 -12.027 -7.518 1.00 96.69 78 LEU A C 1
ATOM 616 O O . LEU A 1 78 ? 6.787 -11.599 -7.031 1.00 96.69 78 LEU A O 1
ATOM 620 N N . GLY A 1 79 ? 7.991 -12.179 -8.839 1.00 95.31 79 GLY A N 1
ATOM 621 C CA . GLY A 1 79 ? 6.957 -11.900 -9.840 1.00 95.31 79 GLY A CA 1
ATOM 622 C C . GLY A 1 79 ? 6.926 -10.464 -10.375 1.00 95.31 79 GLY A C 1
ATOM 623 O O . GLY A 1 79 ? 6.009 -10.121 -11.116 1.00 95.31 79 GLY A O 1
ATOM 624 N N . TYR A 1 80 ? 7.910 -9.626 -10.040 1.00 95.75 80 TYR A N 1
ATOM 625 C CA . TYR A 1 80 ? 8.067 -8.286 -10.609 1.00 95.75 80 TYR A CA 1
ATOM 626 C C . TYR A 1 80 ? 8.947 -8.337 -11.862 1.00 95.75 80 TYR A C 1
ATOM 628 O O . TYR A 1 80 ? 10.043 -8.893 -11.824 1.00 95.75 80 TYR A O 1
ATOM 636 N N . ASP A 1 81 ? 8.490 -7.731 -12.960 1.00 95.25 81 ASP A N 1
ATOM 637 C CA . ASP A 1 81 ? 9.289 -7.605 -14.185 1.00 95.25 81 ASP A CA 1
ATOM 638 C C . ASP A 1 81 ? 10.452 -6.621 -13.954 1.00 95.25 81 ASP A C 1
ATOM 640 O O . ASP A 1 81 ? 10.190 -5.426 -13.794 1.00 95.25 81 ASP A O 1
ATOM 644 N N . PRO A 1 82 ? 11.725 -7.071 -13.939 1.00 94.12 82 PRO A N 1
ATOM 645 C CA . PRO A 1 82 ? 12.865 -6.182 -13.720 1.00 94.12 82 PRO A CA 1
ATOM 646 C C . PRO A 1 82 ? 13.064 -5.171 -14.859 1.00 94.12 82 PRO A C 1
ATOM 648 O O . PRO A 1 82 ? 13.740 -4.169 -14.653 1.00 94.12 82 PRO A O 1
ATOM 651 N N . ASN A 1 83 ? 12.467 -5.401 -16.034 1.00 91.69 83 ASN A N 1
ATOM 652 C CA . ASN A 1 83 ? 12.497 -4.471 -17.165 1.00 91.69 83 ASN A CA 1
ATOM 653 C C . ASN A 1 83 ? 11.228 -3.601 -17.250 1.00 91.69 83 ASN A C 1
ATOM 655 O O . ASN A 1 83 ? 11.133 -2.721 -18.108 1.00 91.69 83 ASN A O 1
ATOM 659 N N . GLY A 1 84 ? 10.250 -3.829 -16.368 1.00 89.81 84 GLY A N 1
ATOM 660 C CA . GLY A 1 84 ? 9.032 -3.035 -16.272 1.00 89.81 84 GLY A CA 1
ATOM 661 C C . GLY A 1 84 ? 9.251 -1.806 -15.392 1.00 89.81 84 GLY A C 1
ATOM 662 O O . GLY A 1 84 ? 9.568 -1.935 -14.212 1.00 89.81 84 GLY A O 1
ATOM 663 N N . ASN A 1 85 ? 9.047 -0.602 -15.932 1.00 88.56 85 ASN A N 1
ATOM 664 C CA . ASN A 1 85 ? 9.217 0.649 -15.186 1.00 88.56 85 ASN A CA 1
ATOM 665 C C . ASN A 1 85 ? 7.995 1.582 -15.340 1.00 88.56 85 ASN A C 1
ATOM 667 O O . ASN A 1 85 ? 7.995 2.440 -16.226 1.00 88.56 85 ASN A O 1
ATOM 671 N N . PRO A 1 86 ? 6.945 1.428 -14.506 1.00 89.44 86 PRO A N 1
ATOM 672 C CA . PRO A 1 86 ? 6.772 0.406 -13.468 1.00 89.44 86 PRO A CA 1
ATOM 673 C C . PRO A 1 86 ? 6.257 -0.937 -14.027 1.00 89.44 86 PRO A C 1
ATOM 675 O O . PRO A 1 86 ? 5.687 -0.978 -15.121 1.00 89.44 86 PRO A O 1
ATOM 678 N N . PRO A 1 87 ? 6.371 -2.037 -13.263 1.00 86.50 87 PRO A N 1
ATOM 679 C CA . PRO A 1 87 ? 5.625 -3.266 -13.515 1.00 86.50 87 PRO A CA 1
ATOM 680 C C . PRO A 1 87 ? 4.107 -3.042 -13.419 1.00 86.50 87 PRO A C 1
ATOM 682 O O . PRO A 1 87 ? 3.627 -2.143 -12.724 1.00 86.50 87 PRO A O 1
ATOM 685 N N . ASN A 1 88 ? 3.326 -3.901 -14.076 1.00 89.81 88 ASN A N 1
ATOM 686 C CA . ASN A 1 88 ? 1.873 -3.898 -13.920 1.00 89.81 88 ASN A CA 1
ATOM 687 C C . ASN A 1 88 ? 1.464 -4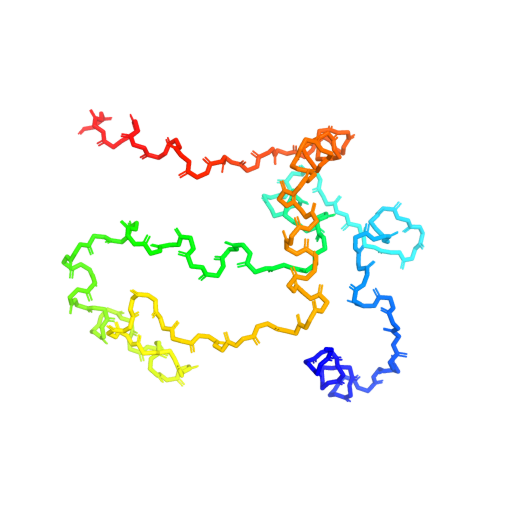.596 -12.610 1.00 89.81 88 ASN A C 1
ATOM 689 O O . ASN A 1 88 ? 1.435 -5.822 -12.539 1.00 89.81 88 ASN A O 1
ATOM 693 N N . TYR A 1 89 ? 1.106 -3.808 -11.594 1.00 91.50 89 TYR A N 1
ATOM 694 C CA . TYR A 1 89 ? 0.638 -4.293 -10.287 1.00 91.50 89 TYR A CA 1
ATOM 695 C C . TYR A 1 89 ? -0.850 -4.692 -10.259 1.00 91.50 89 TYR A C 1
ATOM 697 O O . TYR A 1 89 ? -1.362 -5.107 -9.221 1.00 91.50 89 TYR A O 1
ATOM 705 N N . GLY A 1 90 ? -1.558 -4.556 -11.383 1.00 92.00 90 GLY A N 1
ATOM 706 C CA . GLY A 1 90 ? -2.997 -4.770 -11.479 1.00 92.00 90 GLY A CA 1
ATOM 707 C C . GLY A 1 90 ? -3.820 -3.522 -11.153 1.00 92.00 90 GLY A C 1
ATOM 708 O O . GLY A 1 90 ? -3.309 -2.409 -11.039 1.00 92.00 90 GLY A O 1
ATOM 709 N N . SER A 1 91 ? -5.138 -3.707 -11.053 1.00 92.12 91 SER A N 1
ATOM 710 C CA . SER A 1 91 ? -6.087 -2.635 -10.729 1.00 92.12 91 SER A CA 1
ATOM 711 C C . SER A 1 91 ? -6.534 -2.718 -9.268 1.00 92.12 91 SER A C 1
ATOM 713 O O . SER A 1 91 ? -6.783 -3.820 -8.780 1.00 92.12 91 SER A O 1
ATOM 715 N N . PRO A 1 92 ? -6.656 -1.579 -8.564 1.00 92.56 92 PRO A N 1
ATOM 716 C CA . PRO A 1 92 ? -7.092 -1.568 -7.175 1.00 92.56 92 PRO A CA 1
ATOM 717 C C . PRO A 1 92 ? -8.568 -1.948 -7.023 1.00 92.56 92 PRO A C 1
ATOM 719 O O . PRO A 1 92 ? -9.397 -1.631 -7.879 1.00 92.56 92 PRO A O 1
ATOM 722 N N . ASP A 1 93 ? -8.908 -2.531 -5.870 1.00 92.69 93 ASP A N 1
ATOM 723 C CA . ASP A 1 93 ? -10.297 -2.681 -5.428 1.00 92.69 93 ASP A CA 1
ATOM 724 C C . ASP A 1 93 ? -10.996 -1.305 -5.388 1.00 92.69 93 ASP A C 1
ATOM 726 O O . ASP A 1 93 ? -10.389 -0.288 -5.030 1.00 92.69 93 ASP A O 1
ATOM 730 N N . ALA A 1 94 ? -12.301 -1.269 -5.682 1.00 92.25 94 ALA A N 1
ATOM 731 C CA . ALA A 1 94 ? -13.072 -0.024 -5.777 1.00 92.25 94 ALA A CA 1
ATOM 732 C C . ALA A 1 94 ? -12.966 0.867 -4.523 1.00 92.25 94 ALA A C 1
ATOM 734 O O . ALA A 1 94 ? -12.863 2.086 -4.642 1.00 92.25 94 ALA A O 1
ATOM 735 N N . PHE A 1 95 ? -12.934 0.273 -3.325 1.00 92.62 95 PHE A N 1
ATOM 736 C CA . PHE A 1 95 ? -12.808 1.032 -2.076 1.00 92.62 95 PHE A CA 1
ATOM 737 C C . PHE A 1 95 ? -11.417 1.669 -1.908 1.00 92.62 95 PHE A C 1
ATOM 739 O O . PHE A 1 95 ? -11.315 2.780 -1.400 1.00 92.62 95 PHE A O 1
ATOM 746 N N . VAL A 1 96 ? -10.345 1.023 -2.383 1.00 94.19 96 VAL A N 1
ATOM 747 C CA . VAL A 1 96 ? -8.981 1.580 -2.330 1.00 94.19 96 VAL A CA 1
ATOM 748 C C . VAL A 1 96 ? -8.845 2.731 -3.325 1.00 94.19 96 VAL A C 1
ATOM 750 O O . VAL A 1 96 ? -8.234 3.759 -3.020 1.00 94.19 96 VAL A O 1
ATOM 753 N N . ALA A 1 97 ? -9.450 2.592 -4.508 1.00 93.62 97 ALA A N 1
ATOM 754 C CA . ALA A 1 97 ? -9.540 3.680 -5.476 1.00 93.62 97 ALA A CA 1
ATOM 755 C C . ALA A 1 97 ? -10.307 4.882 -4.893 1.00 93.62 97 ALA A C 1
ATOM 757 O O . ALA A 1 97 ? -9.879 6.029 -5.044 1.00 93.62 97 ALA A O 1
ATOM 758 N N . ASP A 1 98 ? -11.398 4.621 -4.171 1.00 95.12 98 ASP A N 1
ATOM 759 C CA . ASP A 1 98 ? -12.183 5.643 -3.480 1.00 95.12 98 ASP A CA 1
ATOM 760 C C . ASP A 1 98 ? -11.385 6.351 -2.377 1.00 95.12 98 ASP A C 1
ATOM 762 O O . ASP A 1 98 ? -11.310 7.580 -2.365 1.00 95.12 98 ASP A O 1
ATOM 766 N N . ASN A 1 99 ? -10.711 5.588 -1.514 1.00 95.12 99 ASN A N 1
ATOM 767 C CA . ASN A 1 99 ? -9.824 6.107 -0.473 1.00 95.12 99 ASN A CA 1
ATOM 768 C C . ASN A 1 99 ? -8.721 6.993 -1.054 1.00 95.12 99 ASN A C 1
ATOM 770 O O . ASN A 1 99 ? -8.471 8.088 -0.556 1.00 95.12 99 ASN A O 1
ATOM 774 N N . THR A 1 100 ? -8.096 6.545 -2.145 1.00 94.12 100 THR A N 1
ATOM 775 C CA . THR A 1 100 ? -7.045 7.299 -2.841 1.00 94.12 100 THR A CA 1
ATOM 776 C C . THR A 1 100 ? -7.575 8.641 -3.342 1.00 94.12 100 THR A C 1
ATOM 778 O O . THR A 1 100 ? -6.925 9.667 -3.159 1.00 94.12 100 THR A O 1
ATOM 781 N N . ARG A 1 101 ? -8.779 8.665 -3.928 1.00 94.56 101 ARG A N 1
ATOM 782 C CA . ARG A 1 101 ? -9.420 9.912 -4.363 1.00 94.56 101 ARG A CA 1
ATOM 783 C C . ARG A 1 101 ? -9.698 10.842 -3.180 1.00 94.56 101 ARG A C 1
ATOM 785 O O . ARG A 1 101 ? -9.304 12.000 -3.220 1.00 94.56 101 ARG A O 1
ATOM 792 N N . ARG A 1 102 ? -10.285 10.321 -2.097 1.00 93.19 102 ARG A N 1
ATOM 793 C CA . ARG A 1 102 ? -10.580 11.103 -0.883 1.00 93.19 102 ARG A CA 1
ATOM 794 C C . ARG A 1 102 ? -9.328 11.706 -0.252 1.00 93.19 102 ARG A C 1
ATOM 796 O O . ARG A 1 102 ? -9.380 12.841 0.205 1.00 93.19 102 ARG A O 1
ATOM 803 N N . ILE A 1 103 ? -8.211 10.974 -0.222 1.00 92.75 103 ILE A N 1
ATOM 804 C CA . ILE A 1 103 ? -6.938 11.494 0.298 1.00 92.75 103 ILE A CA 1
ATOM 805 C C . ILE A 1 103 ? -6.474 12.697 -0.522 1.00 92.75 103 ILE A C 1
ATOM 807 O O . ILE A 1 103 ? -6.142 13.722 0.071 1.00 92.75 103 ILE A O 1
ATOM 811 N N . ARG A 1 104 ? -6.509 12.601 -1.856 1.00 91.31 104 ARG A N 1
ATOM 812 C CA . ARG A 1 104 ? -6.123 13.698 -2.760 1.00 91.31 104 ARG A CA 1
ATOM 813 C C . ARG A 1 104 ? -7.029 14.916 -2.619 1.00 91.31 104 ARG A C 1
ATOM 815 O O . ARG A 1 104 ? -6.538 16.037 -2.547 1.00 91.31 104 ARG A O 1
ATOM 822 N N . ASP A 1 105 ? -8.335 14.696 -2.506 1.00 92.81 105 ASP A N 1
ATOM 823 C CA . ASP A 1 105 ? -9.308 15.777 -2.318 1.00 92.81 105 ASP A CA 1
ATOM 824 C C . ASP A 1 105 ? -9.150 16.461 -0.945 1.00 92.81 105 ASP A C 1
ATOM 826 O O . ASP A 1 105 ? -9.543 17.613 -0.760 1.00 92.81 105 ASP A O 1
ATOM 830 N N . GLN A 1 106 ? -8.570 15.759 0.035 1.00 92.31 106 GLN A N 1
ATOM 831 C CA . GLN A 1 106 ? -8.488 16.184 1.433 1.00 92.31 106 GLN A CA 1
ATOM 832 C C . GLN A 1 106 ? -7.048 16.232 1.966 1.00 92.31 106 GLN A C 1
ATOM 834 O O . GLN A 1 106 ? -6.829 16.009 3.156 1.00 92.31 106 GLN A O 1
ATOM 839 N N . ILE A 1 107 ? -6.054 16.558 1.133 1.00 89.19 107 ILE A N 1
ATOM 840 C CA . ILE A 1 107 ? -4.630 16.593 1.538 1.00 89.19 107 ILE A CA 1
ATOM 841 C C . ILE A 1 107 ? -4.430 17.414 2.821 1.00 89.19 107 ILE A C 1
ATOM 843 O O . ILE A 1 107 ? -3.842 16.939 3.792 1.00 89.19 107 ILE A O 1
ATOM 847 N N . GLN A 1 108 ? -5.033 18.603 2.870 1.00 90.56 108 GLN A N 1
ATOM 848 C CA . GLN A 1 108 ? -4.942 19.521 4.008 1.00 90.56 108 GLN A CA 1
ATOM 849 C C . GLN A 1 108 ? -5.516 18.943 5.312 1.00 90.56 108 GLN A C 1
ATOM 851 O O . GLN A 1 108 ? -5.060 19.282 6.405 1.00 90.56 108 GLN A O 1
ATOM 856 N N . LEU A 1 109 ? -6.524 18.071 5.227 1.00 90.81 109 LEU A N 1
ATOM 857 C CA . LEU A 1 109 ? -7.074 17.384 6.396 1.00 90.81 109 LEU A CA 1
ATOM 858 C C . LEU A 1 109 ? -6.053 16.395 6.963 1.00 90.81 109 LEU A C 1
ATOM 860 O O . LEU A 1 109 ? -5.837 16.358 8.175 1.00 90.81 109 LEU A O 1
ATOM 864 N N . TRP A 1 110 ? -5.425 15.608 6.091 1.00 88.31 110 TRP A N 1
ATOM 865 C CA . TRP A 1 110 ? -4.473 14.573 6.487 1.00 88.31 110 TRP A CA 1
ATOM 866 C C . TRP A 1 110 ? -3.167 15.158 7.028 1.00 88.31 110 TRP A C 1
ATOM 868 O O . TRP A 1 110 ? -2.641 14.642 8.011 1.00 88.31 110 TRP A O 1
ATOM 878 N N . GLU A 1 111 ? -2.706 16.283 6.483 1.00 87.06 111 GLU A N 1
ATOM 879 C CA . GLU A 1 111 ? -1.572 17.042 7.030 1.00 87.06 111 GLU A CA 1
ATOM 880 C C . GLU A 1 111 ? -1.872 17.579 8.431 1.00 87.06 111 GLU A C 1
ATOM 882 O O . GLU A 1 111 ? -1.099 17.369 9.367 1.00 87.06 111 GLU A O 1
ATOM 887 N N . LYS A 1 112 ? -3.042 18.205 8.625 1.00 88.94 112 LYS A N 1
ATOM 888 C CA . LYS A 1 112 ? -3.484 18.648 9.958 1.00 88.94 112 LYS A CA 1
ATOM 889 C C . LYS A 1 112 ? -3.578 17.480 10.934 1.00 88.94 112 LYS A C 1
ATOM 891 O O . LYS A 1 112 ? -3.196 17.618 12.092 1.00 88.94 112 LYS A O 1
ATOM 896 N N . ARG A 1 113 ? -4.067 16.324 10.481 1.00 86.44 113 ARG A N 1
ATOM 897 C CA . ARG A 1 113 ? -4.188 15.117 11.306 1.00 86.44 113 ARG A CA 1
ATOM 898 C C . ARG A 1 113 ? -2.815 14.582 11.735 1.00 86.44 113 ARG A C 1
ATOM 900 O O . ARG A 1 113 ? -2.657 14.257 12.911 1.00 86.44 113 ARG A O 1
ATOM 907 N N . ALA A 1 114 ? -1.829 14.561 10.837 1.00 85.44 114 ALA A N 1
ATOM 908 C CA . ALA A 1 114 ? -0.444 14.215 11.163 1.00 85.44 114 ALA A CA 1
ATOM 909 C C . ALA A 1 114 ? 0.168 15.202 12.172 1.00 85.44 114 ALA A C 1
ATOM 911 O O . ALA A 1 114 ? 0.696 14.783 13.205 1.00 85.44 114 ALA A O 1
ATOM 912 N N . ASN A 1 115 ? -0.011 16.506 11.940 1.00 84.38 115 ASN A N 1
ATOM 913 C CA . ASN A 1 115 ? 0.478 17.565 12.826 1.00 84.38 115 ASN A CA 1
ATOM 914 C C . ASN A 1 115 ? -0.142 17.493 14.228 1.00 84.38 115 ASN A C 1
ATOM 916 O O . ASN A 1 115 ? 0.570 17.592 15.223 1.00 84.38 115 ASN A O 1
ATOM 920 N N . ASN A 1 116 ? -1.452 17.249 14.335 1.00 83.19 116 ASN A N 1
ATOM 921 C CA . ASN A 1 116 ? -2.138 17.093 15.623 1.00 83.19 116 ASN A CA 1
ATOM 922 C C . ASN A 1 116 ? -1.588 15.901 16.423 1.00 83.19 116 ASN A C 1
ATOM 924 O O . ASN A 1 116 ? -1.469 15.957 17.649 1.00 83.19 116 ASN A O 1
ATOM 928 N N . MET A 1 117 ? -1.199 14.827 15.734 1.00 78.56 117 MET A N 1
ATOM 929 C CA . MET A 1 117 ? -0.527 13.682 16.348 1.00 78.56 117 MET A CA 1
ATOM 930 C C . MET A 1 117 ? 0.969 13.917 16.602 1.00 78.56 117 MET A C 1
ATOM 932 O O . MET A 1 117 ? 1.608 13.063 17.213 1.00 78.56 117 MET A O 1
ATOM 936 N N . HIS A 1 118 ? 1.493 15.099 16.255 1.00 75.06 118 HIS A N 1
ATOM 937 C CA . HIS A 1 118 ? 2.907 15.473 16.346 1.00 75.06 118 HIS A CA 1
ATOM 938 C C . HIS A 1 118 ? 3.807 14.485 15.591 1.00 75.06 118 HIS A C 1
ATOM 940 O O . HIS A 1 118 ? 4.880 14.125 16.071 1.00 75.06 118 HIS A O 1
ATOM 946 N N . LEU A 1 119 ? 3.328 13.999 14.445 1.00 70.94 119 LEU A N 1
ATOM 947 C CA . LEU A 1 119 ? 4.079 13.105 13.573 1.00 70.94 119 LEU A CA 1
ATOM 948 C C . LEU A 1 119 ? 4.967 13.941 12.642 1.00 70.94 119 LEU A C 1
ATOM 950 O O . LEU A 1 119 ? 4.506 14.981 12.163 1.00 70.94 119 LEU A O 1
ATOM 954 N N . PRO A 1 120 ? 6.211 13.517 12.359 1.00 59.09 120 PRO A N 1
ATOM 955 C CA . PRO A 1 120 ? 7.002 14.142 11.311 1.00 59.09 120 PRO A CA 1
ATOM 956 C C . PRO A 1 120 ? 6.269 13.961 9.979 1.00 59.09 120 PRO A C 1
A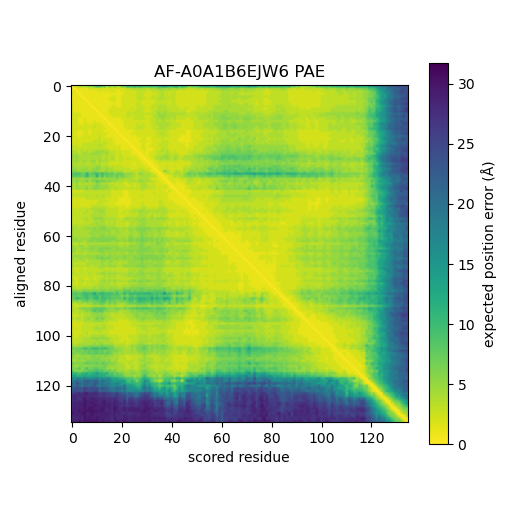TOM 958 O O . PRO A 1 120 ? 5.948 12.838 9.598 1.00 59.09 120 PRO A O 1
ATOM 961 N N . LEU A 1 121 ? 5.976 15.062 9.286 1.00 58.72 121 LEU A N 1
ATOM 962 C CA . LEU A 1 121 ? 5.443 15.003 7.927 1.00 58.72 121 LEU A 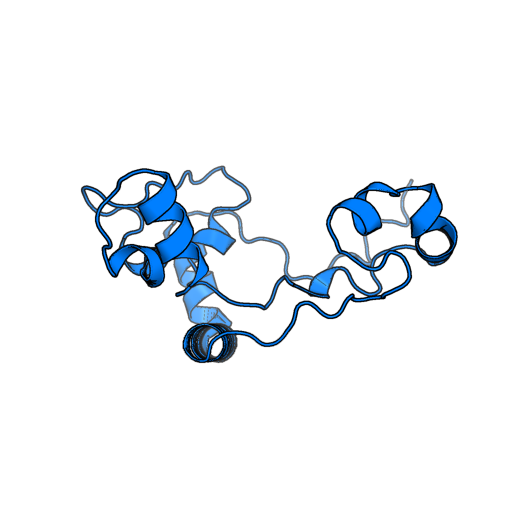CA 1
ATOM 963 C C . LEU A 1 121 ? 6.523 14.394 7.028 1.00 58.72 121 LEU A C 1
ATOM 965 O O . LEU A 1 121 ? 7.646 14.906 6.995 1.00 58.72 121 LEU A O 1
ATOM 969 N N . ALA A 1 122 ? 6.214 13.314 6.309 1.00 57.25 122 A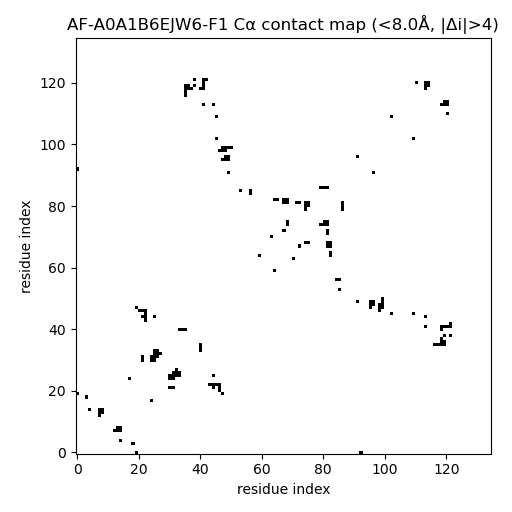LA A N 1
ATOM 970 C CA . ALA A 1 122 ? 7.094 12.865 5.246 1.00 57.25 122 ALA A CA 1
ATOM 971 C C . ALA A 1 122 ? 7.223 13.994 4.211 1.00 57.25 122 ALA A C 1
ATOM 973 O O . ALA A 1 122 ? 6.222 14.650 3.896 1.00 57.25 122 ALA A O 1
ATOM 974 N N . PRO A 1 123 ? 8.435 14.241 3.684 1.00 51.00 123 PRO A N 1
ATOM 975 C CA . PRO A 1 123 ? 8.620 15.225 2.632 1.00 51.00 123 PRO A CA 1
ATOM 976 C C . PRO A 1 123 ? 7.690 14.893 1.461 1.00 51.00 123 PRO A C 1
ATOM 978 O O . PRO A 1 123 ? 7.611 13.742 1.015 1.00 51.00 123 PRO A O 1
ATOM 981 N N . GLN A 1 124 ? 6.955 15.900 0.986 1.00 49.62 124 GLN A N 1
ATOM 982 C CA . GLN A 1 124 ? 6.252 15.789 -0.284 1.00 49.62 124 GLN A CA 1
ATOM 983 C C . GLN A 1 124 ? 7.315 15.558 -1.366 1.00 49.62 124 GLN A C 1
ATOM 985 O O . GLN A 1 124 ? 8.396 16.140 -1.317 1.00 49.62 124 GLN A O 1
ATOM 990 N N . GLY A 1 125 ? 7.044 14.644 -2.296 1.00 46.44 125 GLY A N 1
ATOM 991 C CA . GLY A 1 125 ? 8.026 14.112 -3.248 1.00 46.44 125 GLY A CA 1
ATOM 992 C C . GLY A 1 125 ? 8.580 15.099 -4.285 1.00 46.44 125 GLY A C 1
ATOM 993 O O . GLY A 1 125 ? 9.145 14.628 -5.264 1.00 46.44 125 GLY A O 1
ATOM 994 N N . ASP A 1 126 ? 8.438 16.409 -4.078 1.00 42.69 126 ASP A N 1
ATOM 995 C CA . ASP A 1 126 ? 8.910 17.458 -4.989 1.00 42.69 126 ASP A CA 1
ATOM 996 C C . ASP A 1 126 ? 10.267 18.070 -4.572 1.00 42.69 126 ASP A C 1
ATOM 998 O O . ASP A 1 126 ? 10.889 18.761 -5.370 1.00 42.69 126 ASP A O 1
ATOM 1002 N N . ASP A 1 127 ? 10.798 17.766 -3.377 1.00 38.78 127 ASP A N 1
ATOM 1003 C CA . ASP A 1 127 ? 11.978 18.473 -2.831 1.00 38.78 127 ASP A CA 1
ATOM 1004 C C . ASP A 1 127 ? 13.319 17.702 -2.910 1.00 38.78 127 ASP A C 1
ATOM 1006 O O . ASP A 1 127 ? 14.310 18.105 -2.296 1.00 38.78 127 ASP A O 1
ATOM 1010 N N . MET A 1 128 ? 13.408 16.597 -3.663 1.00 39.59 128 MET A N 1
ATOM 1011 C CA . MET A 1 128 ? 14.659 15.814 -3.781 1.00 39.59 128 MET A CA 1
ATOM 1012 C C . MET A 1 128 ? 15.676 16.344 -4.811 1.00 39.59 128 MET A C 1
ATOM 1014 O O . MET A 1 128 ? 16.735 15.740 -4.969 1.00 39.59 128 MET A O 1
ATOM 1018 N N . GLU A 1 129 ? 15.429 17.475 -5.481 1.00 39.41 129 GLU A N 1
ATOM 1019 C CA . GLU A 1 129 ? 16.387 18.019 -6.463 1.00 39.41 129 GLU A CA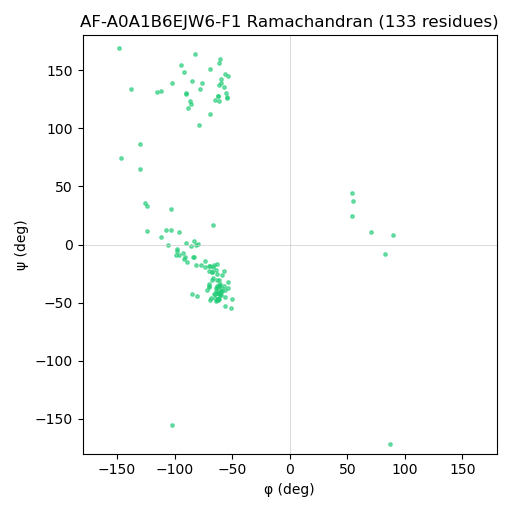 1
ATOM 1020 C C . GLU A 1 129 ? 17.542 18.832 -5.842 1.00 39.41 129 GLU A C 1
ATOM 1022 O O . GLU A 1 129 ? 18.584 19.002 -6.476 1.00 39.41 129 GLU A O 1
ATOM 1027 N N . THR A 1 130 ? 17.437 19.302 -4.593 1.00 32.03 130 THR A N 1
ATOM 1028 C CA . THR A 1 130 ? 18.370 20.338 -4.095 1.00 32.03 130 THR A CA 1
ATOM 1029 C C . THR A 1 130 ? 19.569 19.814 -3.292 1.00 32.03 130 THR A C 1
ATOM 1031 O O . THR A 1 130 ? 20.477 20.586 -2.994 1.00 32.03 130 THR A O 1
ATOM 1034 N N . THR A 1 131 ? 19.635 18.529 -2.924 1.00 33.50 131 THR A N 1
ATOM 1035 C CA . THR A 1 131 ? 20.677 18.039 -1.983 1.00 33.50 131 THR A CA 1
ATOM 1036 C C . THR A 1 131 ? 21.807 17.225 -2.626 1.00 33.50 131 THR A C 1
ATOM 1038 O O . THR A 1 131 ? 22.734 16.831 -1.928 1.00 33.50 131 THR A O 1
ATOM 1041 N N . ILE A 1 132 ? 21.793 16.993 -3.943 1.00 41.25 132 ILE A N 1
ATOM 1042 C CA . ILE A 1 132 ? 22.804 16.132 -4.597 1.00 41.25 132 ILE A CA 1
ATOM 1043 C C . ILE A 1 132 ? 24.028 16.928 -5.106 1.00 41.25 132 ILE A C 1
ATOM 1045 O O . ILE A 1 132 ? 25.073 16.347 -5.370 1.00 41.25 132 ILE A O 1
ATOM 1049 N N . ASN A 1 133 ? 23.973 18.265 -5.157 1.00 36.34 133 ASN A N 1
ATOM 1050 C CA . ASN A 1 133 ? 25.056 19.094 -5.718 1.00 36.34 133 ASN A CA 1
ATOM 1051 C C . ASN A 1 133 ? 25.950 19.789 -4.675 1.00 36.34 133 ASN A C 1
ATOM 1053 O O . ASN A 1 133 ? 26.465 20.881 -4.923 1.00 36.34 133 ASN A O 1
ATOM 1057 N N . THR A 1 134 ? 26.158 19.208 -3.492 1.00 38.38 134 THR A N 1
ATOM 1058 C CA . THR A 1 134 ? 27.165 19.743 -2.555 1.00 38.38 134 THR A CA 1
ATOM 1059 C C . THR A 1 134 ? 27.837 18.640 -1.743 1.00 38.38 134 THR A C 1
ATOM 1061 O O . THR A 1 134 ? 27.561 18.470 -0.558 1.00 38.38 134 THR A O 1
ATOM 1064 N N . ALA A 1 135 ? 28.732 17.899 -2.393 1.00 35.19 135 ALA A N 1
ATOM 1065 C CA . ALA A 1 135 ? 29.835 17.175 -1.765 1.00 35.19 135 ALA A CA 1
ATOM 1066 C C . ALA A 1 135 ? 30.962 16.987 -2.786 1.00 35.19 135 ALA A C 1
ATOM 1068 O O . ALA A 1 135 ? 30.639 16.622 -3.939 1.00 35.19 135 ALA A O 1
#